Protein AF-A0A938HPR2-F1 (afdb_monomer_lite)

pLDDT: mean 81.53, std 12.73, range [45.19, 96.44]

Sequence (68 aa):
MSASALLRRGPGWLTGVRDEMAAWMEEHEYDSIEQMKGSLSQAASPDPAAFERANYMETLVTYATPTL

Radius of gyration: 16.49 Å; chains: 1; bounding box: 39×28×40 Å

Structure (mmCIF, N/CA/C/O backbone):
data_AF-A0A938HPR2-F1
#
_entry.id   AF-A0A938HPR2-F1
#
loop_
_atom_site.group_PDB
_atom_site.id
_atom_site.type_symbol
_atom_site.label_atom_id
_atom_site.label_alt_id
_atom_site.label_comp_id
_atom_site.label_asym_id
_atom_site.label_entity_id
_atom_site.label_seq_id
_atom_site.pdbx_PDB_ins_code
_atom_site.Cartn_x
_atom_site.Cartn_y
_atom_site.Cartn_z
_atom_site.occupancy
_atom_site.B_iso_or_equiv
_atom_site.auth_seq_id
_atom_site.auth_comp_id
_atom_site.auth_asym_id
_atom_site.auth_atom_id
_atom_site.pdbx_PDB_model_num
ATOM 1 N N . MET A 1 1 ? 9.105 5.782 -4.387 1.00 62.47 1 MET A N 1
ATOM 2 C CA . MET A 1 1 ? 8.467 6.669 -5.390 1.00 62.47 1 MET A CA 1
ATOM 3 C C . MET A 1 1 ? 8.211 5.915 -6.689 1.00 62.47 1 MET A C 1
ATOM 5 O O . MET A 1 1 ? 9.164 5.435 -7.295 1.00 62.47 1 MET A O 1
ATOM 9 N N . SER A 1 2 ? 6.959 5.861 -7.147 1.00 78.75 2 SER A N 1
ATOM 10 C CA . SER A 1 2 ? 6.570 5.172 -8.389 1.00 78.75 2 SER A CA 1
ATOM 11 C C . SER A 1 2 ? 7.065 5.875 -9.662 1.00 78.75 2 SER A C 1
ATOM 13 O O . SER A 1 2 ? 7.384 5.204 -10.637 1.00 78.75 2 SER A O 1
ATOM 15 N N . ALA A 1 3 ? 7.226 7.206 -9.645 1.00 86.50 3 ALA A N 1
ATOM 16 C CA . ALA A 1 3 ? 7.722 7.977 -10.792 1.00 86.50 3 ALA A CA 1
ATOM 17 C C . ALA A 1 3 ? 9.147 7.568 -11.218 1.00 86.50 3 ALA A C 1
ATOM 19 O O . ALA A 1 3 ? 9.393 7.260 -12.383 1.00 86.50 3 ALA A O 1
ATOM 20 N N . SER A 1 4 ? 10.084 7.480 -10.270 1.00 91.19 4 SER A N 1
ATOM 21 C CA . SER A 1 4 ? 11.465 7.061 -10.549 1.00 91.19 4 SER A CA 1
ATOM 22 C C . SER A 1 4 ? 11.557 5.596 -10.990 1.00 91.19 4 SER A C 1
ATOM 24 O O . SER A 1 4 ? 12.399 5.254 -11.819 1.00 91.19 4 SER A O 1
ATOM 26 N N . ALA A 1 5 ? 10.693 4.729 -10.449 1.00 89.25 5 ALA A N 1
ATOM 27 C CA . ALA A 1 5 ? 10.623 3.321 -10.836 1.00 89.25 5 ALA A CA 1
ATOM 28 C C . ALA A 1 5 ? 10.119 3.162 -12.279 1.00 89.25 5 ALA A C 1
ATOM 30 O O . ALA A 1 5 ? 10.731 2.433 -13.055 1.00 89.25 5 ALA A O 1
ATOM 31 N N . LEU A 1 6 ? 9.084 3.915 -12.659 1.00 92.50 6 LEU A N 1
ATOM 32 C CA . LEU A 1 6 ? 8.553 3.961 -14.0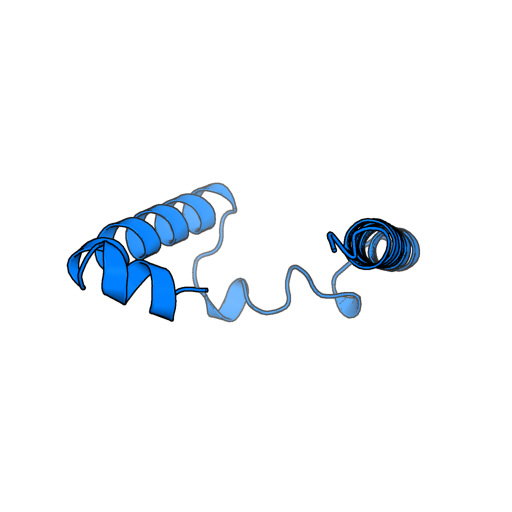22 1.00 92.50 6 LEU A CA 1
ATOM 33 C C . LEU A 1 6 ? 9.581 4.458 -15.039 1.00 92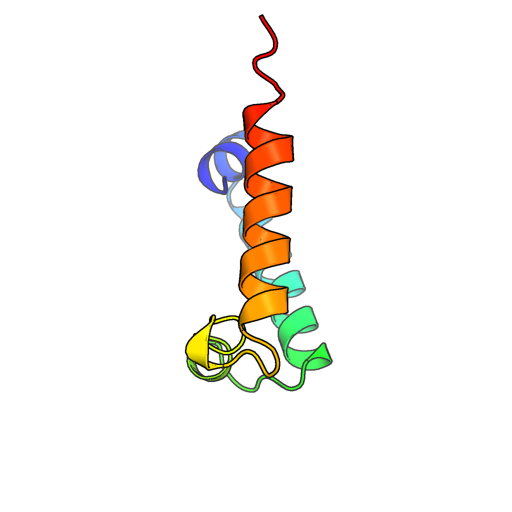.50 6 LEU A C 1
ATOM 35 O O . LEU A 1 6 ? 9.740 3.846 -16.091 1.00 92.50 6 LEU A O 1
ATOM 39 N N . LEU A 1 7 ? 10.324 5.518 -14.712 1.00 93.12 7 LEU A N 1
ATOM 40 C CA . LEU A 1 7 ? 11.379 6.041 -15.586 1.00 93.12 7 LEU A CA 1
ATOM 41 C C . LEU A 1 7 ? 12.506 5.026 -15.828 1.00 93.12 7 LEU A C 1
ATOM 43 O O . LEU A 1 7 ? 13.080 4.997 -16.911 1.00 93.12 7 LEU A O 1
ATOM 47 N N . ARG A 1 8 ? 12.833 4.192 -14.832 1.00 93.69 8 ARG A N 1
ATOM 48 C CA . ARG A 1 8 ? 13.933 3.215 -14.922 1.00 93.69 8 ARG A CA 1
ATOM 49 C C . ARG A 1 8 ? 13.517 1.858 -15.488 1.00 93.69 8 ARG A C 1
ATOM 51 O O . ARG A 1 8 ? 14.351 1.179 -16.075 1.00 93.69 8 ARG A O 1
ATOM 58 N N . ARG A 1 9 ? 12.274 1.431 -15.255 1.00 92.69 9 ARG A N 1
ATOM 59 C CA . ARG A 1 9 ? 11.789 0.064 -15.537 1.00 92.69 9 ARG A CA 1
ATOM 60 C C . ARG A 1 9 ? 10.698 0.015 -16.609 1.00 92.69 9 ARG A C 1
ATOM 62 O O . ARG A 1 9 ? 10.311 -1.069 -17.032 1.00 92.69 9 ARG A O 1
ATOM 69 N N . GLY A 1 10 ? 10.217 1.173 -17.058 1.00 93.38 10 GLY A N 1
ATOM 70 C CA . GLY A 1 10 ? 9.133 1.292 -18.025 1.00 93.38 10 GLY A CA 1
ATOM 71 C C . GLY A 1 10 ? 7.741 1.031 -17.427 1.00 93.38 10 GLY A C 1
ATOM 72 O O . GLY A 1 10 ? 7.610 0.627 -16.268 1.00 93.38 10 GLY A O 1
ATOM 73 N N . PRO A 1 11 ? 6.674 1.250 -18.218 1.00 93.00 11 PRO A N 1
ATOM 74 C CA . PRO A 1 11 ? 5.289 1.147 -17.752 1.00 93.00 11 PRO A CA 1
ATOM 75 C C . PRO A 1 11 ? 4.876 -0.273 -17.343 1.00 93.00 11 PRO A C 1
ATOM 77 O O . PRO A 1 11 ? 4.025 -0.422 -16.470 1.00 93.00 11 PRO A O 1
ATOM 80 N N . GLY A 1 12 ? 5.507 -1.312 -17.904 1.00 93.62 12 GLY A N 1
ATOM 81 C CA . GLY A 1 12 ? 5.217 -2.711 -17.562 1.00 93.62 12 GLY A CA 1
ATOM 82 C C . GLY A 1 12 ? 5.497 -3.070 -16.098 1.00 93.62 12 GLY A C 1
ATOM 83 O O . GLY A 1 12 ? 4.917 -4.018 -15.579 1.00 93.62 12 GLY A O 1
ATOM 84 N N . TRP A 1 13 ? 6.320 -2.285 -15.392 1.00 94.75 13 TRP A N 1
ATOM 85 C CA . TRP A 1 13 ? 6.565 -2.484 -13.962 1.00 94.75 13 TRP A CA 1
ATOM 86 C C . TRP A 1 13 ? 5.293 -2.340 -13.109 1.00 94.75 13 TRP A C 1
ATOM 88 O O . TRP A 1 13 ? 5.162 -3.024 -12.097 1.00 94.75 13 TRP A O 1
ATOM 98 N N . LEU A 1 14 ? 4.327 -1.513 -13.531 1.00 94.19 14 LEU A N 1
ATOM 99 C CA . LEU A 1 14 ? 3.065 -1.333 -12.800 1.00 94.19 14 LEU A CA 1
ATOM 100 C C . LEU A 1 14 ? 2.229 -2.610 -12.721 1.00 94.19 14 LEU A C 1
ATOM 102 O O . LEU A 1 14 ? 1.473 -2.772 -11.768 1.00 94.19 14 LEU A O 1
ATOM 106 N N . THR A 1 15 ? 2.360 -3.514 -13.693 1.00 95.12 15 THR A N 1
ATOM 107 C CA . THR A 1 15 ? 1.657 -4.800 -13.671 1.00 95.12 15 THR A CA 1
ATOM 108 C C . THR A 1 15 ? 2.101 -5.638 -12.475 1.00 95.12 15 THR A C 1
ATOM 110 O O . THR A 1 15 ? 1.249 -6.125 -11.744 1.00 95.12 15 THR A O 1
ATOM 113 N N . GLY A 1 16 ? 3.411 -5.714 -12.211 1.00 95.00 16 GLY A N 1
ATOM 114 C CA . GLY A 1 16 ? 3.939 -6.435 -11.049 1.00 95.00 16 GLY A CA 1
ATOM 115 C C . GLY A 1 16 ? 3.485 -5.820 -9.726 1.00 95.00 16 GLY A C 1
ATOM 116 O O . GLY A 1 16 ? 3.016 -6.531 -8.850 1.00 95.00 16 GLY A O 1
ATOM 117 N N . VAL A 1 17 ? 3.512 -4.488 -9.621 1.00 94.38 17 VAL A N 1
ATOM 118 C CA . VAL A 1 17 ? 3.017 -3.780 -8.425 1.00 94.38 17 VAL A CA 1
ATOM 119 C C . VAL A 1 17 ? 1.540 -4.069 -8.168 1.00 94.38 17 VAL A C 1
ATOM 121 O O . VAL A 1 17 ? 1.139 -4.276 -7.027 1.00 94.38 17 VAL A O 1
ATOM 124 N N . ARG A 1 18 ? 0.719 -4.077 -9.224 1.00 94.81 18 ARG A N 1
ATOM 125 C CA . ARG A 1 18 ? -0.700 -4.429 -9.122 1.00 94.81 18 ARG A CA 1
ATOM 126 C C . ARG A 1 18 ? -0.870 -5.859 -8.608 1.00 94.81 18 ARG A C 1
ATOM 128 O O . ARG A 1 18 ? -1.702 -6.071 -7.736 1.00 94.81 18 ARG A O 1
ATOM 135 N N . ASP A 1 19 ? -0.116 -6.808 -9.154 1.00 96.44 19 ASP A N 1
ATOM 136 C CA . ASP A 1 19 ? -0.248 -8.229 -8.815 1.00 96.44 19 ASP A CA 1
ATOM 137 C C . ASP A 1 19 ? 0.201 -8.512 -7.380 1.00 96.44 19 ASP A C 1
ATOM 139 O O . ASP A 1 19 ? -0.503 -9.191 -6.640 1.00 96.44 19 ASP A O 1
ATOM 143 N N . GLU A 1 20 ? 1.315 -7.914 -6.958 1.00 95.12 20 GLU A N 1
ATOM 144 C CA . GLU A 1 20 ? 1.791 -7.970 -5.573 1.00 95.12 20 GLU A CA 1
ATOM 145 C C . GLU A 1 20 ? 0.760 -7.376 -4.603 1.00 95.12 20 GLU A C 1
ATOM 147 O O . GLU A 1 20 ? 0.475 -7.967 -3.564 1.00 95.12 20 GLU A O 1
ATOM 152 N N . MET A 1 21 ? 0.151 -6.236 -4.953 1.00 93.38 21 MET A N 1
ATOM 153 C CA . MET A 1 21 ? -0.884 -5.615 -4.123 1.00 93.38 21 MET A CA 1
ATOM 154 C C . MET A 1 21 ? -2.151 -6.473 -4.039 1.00 93.38 21 MET A C 1
ATOM 156 O O . MET A 1 21 ? -2.724 -6.597 -2.961 1.00 93.38 21 MET A O 1
ATOM 160 N N . ALA A 1 22 ? -2.581 -7.080 -5.148 1.00 94.38 22 ALA A N 1
ATOM 161 C CA . ALA A 1 22 ? -3.739 -7.971 -5.166 1.00 94.38 22 ALA A CA 1
ATOM 162 C C . ALA A 1 22 ? -3.501 -9.230 -4.316 1.00 94.38 22 ALA A C 1
ATOM 164 O O . ALA A 1 22 ? -4.361 -9.588 -3.518 1.00 94.38 22 ALA A O 1
ATOM 165 N N . ALA A 1 23 ? -2.322 -9.848 -4.431 1.00 95.19 23 ALA A N 1
ATOM 166 C CA . ALA A 1 23 ? -1.947 -11.006 -3.622 1.00 95.19 23 ALA A CA 1
ATOM 167 C C . ALA A 1 23 ? -1.904 -10.668 -2.123 1.00 95.19 23 ALA A C 1
ATOM 169 O O . ALA A 1 23 ? -2.421 -11.416 -1.299 1.00 95.19 23 ALA A O 1
ATOM 170 N N . TRP A 1 24 ? -1.340 -9.511 -1.767 1.00 94.19 24 TRP A N 1
ATOM 171 C CA . TRP A 1 24 ? -1.317 -9.048 -0.381 1.00 94.19 24 TRP A CA 1
ATOM 172 C C . TRP A 1 24 ? -2.729 -8.810 0.172 1.00 94.19 24 TRP A C 1
ATOM 174 O O . TRP A 1 24 ? -3.006 -9.160 1.317 1.00 94.19 24 TRP A O 1
ATOM 184 N N . MET A 1 25 ? -3.632 -8.239 -0.636 1.00 93.44 25 MET A N 1
ATOM 185 C CA . MET A 1 25 ? -5.033 -8.044 -0.252 1.00 93.44 25 MET A CA 1
ATOM 186 C C . MET A 1 25 ? -5.754 -9.372 -0.018 1.00 93.44 25 MET A C 1
ATOM 188 O O . MET A 1 25 ? -6.491 -9.481 0.956 1.00 93.44 25 MET A O 1
ATOM 192 N N . GLU A 1 26 ? -5.514 -10.375 -0.864 1.00 93.69 26 GLU A N 1
ATOM 193 C CA . GLU A 1 26 ? -6.066 -11.723 -0.695 1.00 93.69 26 GLU A CA 1
ATOM 194 C C . GLU A 1 26 ? -5.554 -12.382 0.595 1.00 93.69 26 GLU A C 1
ATOM 196 O O . GLU A 1 26 ? -6.348 -12.901 1.374 1.00 93.69 26 GLU A O 1
ATOM 201 N N . GLU A 1 27 ? -4.249 -12.285 0.876 1.00 94.00 27 GLU A N 1
ATOM 202 C CA . GLU A 1 27 ? -3.635 -12.807 2.108 1.00 94.00 27 GLU A CA 1
ATOM 203 C C . GLU A 1 27 ? -4.216 -12.170 3.381 1.00 94.00 27 GLU A C 1
ATOM 205 O O . GLU A 1 27 ? -4.328 -12.831 4.411 1.00 94.00 27 GLU A O 1
ATOM 210 N N . HIS A 1 28 ? -4.601 -10.894 3.312 1.00 88.62 28 HIS A N 1
ATOM 211 C CA . HIS A 1 28 ? -5.145 -10.137 4.441 1.00 88.62 28 HIS A CA 1
ATOM 212 C C . HIS A 1 28 ? -6.679 -10.028 4.414 1.00 88.62 28 HIS A C 1
ATOM 214 O O . HIS A 1 28 ? -7.239 -9.198 5.131 1.00 88.62 28 HIS A O 1
ATOM 220 N N . GLU A 1 29 ? -7.350 -10.851 3.601 1.00 91.38 29 GLU A N 1
ATOM 221 C CA . GLU A 1 29 ? -8.815 -10.954 3.522 1.00 91.38 29 GLU A CA 1
ATOM 222 C C . GLU A 1 29 ? -9.515 -9.610 3.205 1.00 91.38 29 GLU A C 1
ATOM 224 O O . GLU A 1 29 ? -10.608 -9.302 3.695 1.00 91.38 29 GLU A O 1
ATOM 229 N N . TYR A 1 30 ? -8.879 -8.778 2.372 1.00 91.38 30 TYR A N 1
ATOM 230 C CA . TYR A 1 30 ? -9.472 -7.552 1.838 1.00 91.38 30 TYR A CA 1
ATOM 231 C C . TYR A 1 30 ? -10.147 -7.809 0.487 1.00 91.38 30 TYR A C 1
ATOM 233 O O . TYR A 1 30 ? -9.481 -8.004 -0.528 1.00 91.38 30 TYR A O 1
ATOM 241 N N . ASP A 1 31 ? -11.471 -7.668 0.442 1.00 88.75 31 ASP A N 1
ATOM 242 C CA . ASP A 1 31 ? -12.273 -7.789 -0.781 1.00 88.75 31 ASP A CA 1
ATOM 243 C C . ASP A 1 31 ? -12.155 -6.552 -1.688 1.00 88.75 31 ASP A C 1
ATOM 245 O O . ASP A 1 31 ? -12.454 -6.595 -2.884 1.00 88.75 31 ASP A O 1
ATOM 249 N N . SER A 1 32 ? -11.760 -5.402 -1.128 1.00 90.00 32 SER A N 1
ATOM 250 C CA . SER A 1 32 ? -11.631 -4.159 -1.890 1.00 90.00 32 SER A CA 1
ATOM 251 C C . SER A 1 32 ? -10.609 -3.183 -1.313 1.00 90.00 32 SER A C 1
ATOM 253 O O . SER A 1 32 ? -10.342 -3.140 -0.113 1.00 90.00 32 SER A O 1
ATOM 255 N N . ILE A 1 33 ? -10.087 -2.315 -2.185 1.00 88.56 33 ILE A N 1
ATOM 256 C CA . ILE A 1 33 ? -9.197 -1.216 -1.784 1.00 88.56 33 ILE A CA 1
ATOM 257 C C . ILE A 1 33 ? -9.915 -0.257 -0.823 1.00 88.56 33 ILE A C 1
ATOM 259 O O . ILE A 1 33 ? -9.285 0.296 0.073 1.00 88.56 33 ILE A O 1
ATOM 263 N N . GLU A 1 34 ? -11.228 -0.065 -0.973 1.00 87.69 34 GLU A N 1
ATOM 264 C CA . GLU A 1 34 ? -11.991 0.804 -0.072 1.00 87.69 34 GLU A CA 1
ATOM 265 C C . GLU A 1 34 ? -12.128 0.216 1.335 1.00 87.69 34 GLU A C 1
ATOM 267 O O . GLU A 1 34 ? -12.035 0.966 2.300 1.00 87.69 34 GLU A O 1
ATOM 272 N N . GLN A 1 35 ? -12.246 -1.109 1.468 1.00 83.25 35 GLN A N 1
ATOM 273 C CA . GLN A 1 35 ? -12.172 -1.790 2.768 1.00 83.25 35 GLN A CA 1
ATOM 274 C C . GLN A 1 35 ? -10.777 -1.660 3.398 1.00 83.25 35 GLN A C 1
ATOM 276 O O . GLN A 1 35 ? -10.653 -1.483 4.607 1.00 83.25 35 GLN A O 1
ATOM 281 N N . MET A 1 36 ? -9.723 -1.739 2.583 1.00 85.00 36 MET A N 1
ATOM 282 C CA . MET A 1 36 ? -8.341 -1.598 3.046 1.00 85.00 36 MET A CA 1
ATOM 283 C C . MET A 1 36 ? -8.021 -0.163 3.498 1.00 85.00 36 MET A C 1
ATOM 285 O O . MET A 1 36 ? -7.211 0.059 4.397 1.00 85.00 36 MET A O 1
ATOM 289 N N . LYS A 1 37 ? -8.631 0.854 2.887 1.00 82.44 37 LYS A N 1
ATOM 290 C CA . LYS A 1 37 ? -8.348 2.251 3.231 1.00 82.44 37 LYS A CA 1
ATOM 291 C C . LYS A 1 37 ? -8.797 2.550 4.663 1.00 82.44 37 LYS A C 1
ATOM 293 O O . LYS A 1 37 ? -9.970 2.487 5.000 1.00 82.44 37 LYS A O 1
ATOM 298 N N . GLY A 1 38 ? -7.835 2.937 5.500 1.00 71.94 38 GLY A N 1
ATOM 299 C CA . GLY A 1 38 ? -8.071 3.304 6.899 1.00 71.94 38 GLY A CA 1
ATOM 300 C C . GLY A 1 38 ? -7.888 2.170 7.909 1.00 71.94 38 GLY A C 1
ATOM 301 O O . GLY A 1 38 ? -7.903 2.457 9.107 1.00 71.94 38 GLY A O 1
ATOM 302 N N . SER A 1 39 ? -7.632 0.931 7.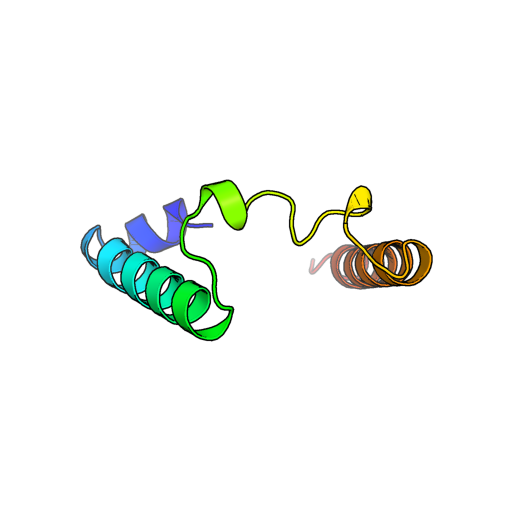471 1.00 69.06 39 SER A N 1
ATOM 303 C CA . SER A 1 39 ? -7.351 -0.196 8.375 1.00 69.06 39 SER A CA 1
ATOM 304 C C . SER A 1 39 ? -6.029 -0.038 9.143 1.00 69.06 39 SER A C 1
ATOM 306 O O . SER A 1 39 ? -5.917 -0.474 10.283 1.00 69.06 39 SER A O 1
ATOM 308 N N . LEU A 1 40 ? -5.059 0.680 8.571 1.00 63.25 40 LEU A N 1
ATOM 309 C CA . LEU A 1 40 ? -3.799 1.094 9.208 1.00 63.25 40 LEU A CA 1
ATOM 310 C C . LEU A 1 40 ? -3.829 2.575 9.632 1.00 63.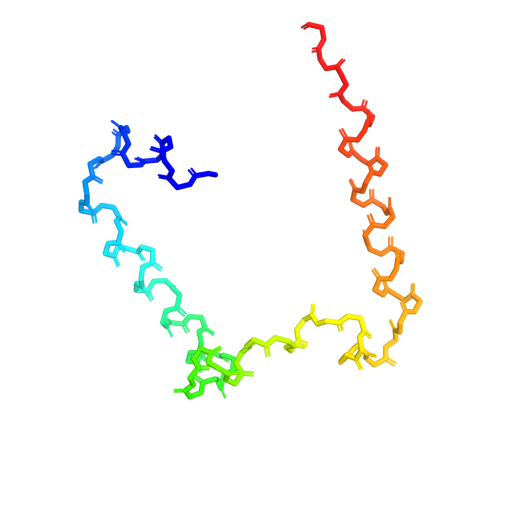25 40 LEU A C 1
ATOM 312 O O . LEU A 1 40 ? -2.877 3.322 9.415 1.00 63.25 40 LEU A O 1
ATOM 316 N N . SER A 1 41 ? -4.945 3.033 10.202 1.00 66.88 41 SER A N 1
ATOM 317 C CA . SER A 1 41 ? -5.042 4.376 10.790 1.00 66.88 41 SER A CA 1
ATOM 318 C C . SER A 1 41 ? -4.848 4.335 12.306 1.00 66.88 41 SER A C 1
ATOM 320 O O . SER A 1 41 ? -5.183 3.343 12.949 1.00 66.88 41 SER A O 1
ATOM 322 N N . GLN A 1 42 ? -4.372 5.437 12.899 1.00 59.28 42 GLN A N 1
ATOM 323 C CA . GLN A 1 42 ? -4.325 5.588 14.361 1.00 59.28 42 GLN A CA 1
ATOM 324 C C . GLN A 1 42 ? -5.693 5.286 14.998 1.00 59.28 42 GLN A C 1
ATOM 326 O O . GLN A 1 42 ? -5.763 4.635 16.034 1.00 59.28 42 GLN A O 1
ATOM 331 N N . ALA A 1 43 ? -6.777 5.721 14.346 1.00 60.47 43 ALA A N 1
ATOM 332 C CA . ALA A 1 43 ? -8.151 5.511 14.796 1.00 60.47 43 ALA A CA 1
ATOM 333 C C . ALA A 1 43 ? -8.597 4.038 14.749 1.00 60.47 43 ALA A C 1
ATOM 335 O O . ALA A 1 43 ? -9.457 3.642 15.529 1.00 60.47 43 ALA A O 1
ATOM 336 N N . ALA A 1 44 ? -8.017 3.235 13.855 1.00 64.69 44 ALA A N 1
ATOM 337 C CA . ALA A 1 44 ? -8.275 1.802 13.737 1.00 64.69 44 ALA A CA 1
ATOM 338 C C . ALA A 1 44 ? -7.260 0.940 14.516 1.00 64.69 44 ALA A C 1
ATOM 340 O O . ALA A 1 44 ? -7.368 -0.286 14.513 1.00 64.69 44 ALA A O 1
ATOM 341 N N . SER A 1 45 ? -6.274 1.552 15.186 1.00 71.00 45 SER A N 1
ATOM 342 C CA . SER A 1 45 ? -5.250 0.823 15.934 1.00 71.00 45 SER A CA 1
ATOM 343 C C . SER A 1 45 ? -5.767 0.386 17.313 1.00 71.00 45 SER A C 1
ATOM 345 O O . SER A 1 45 ? -6.228 1.233 18.080 1.00 71.00 45 SER A O 1
ATOM 347 N N . PRO A 1 46 ? -5.651 -0.904 17.68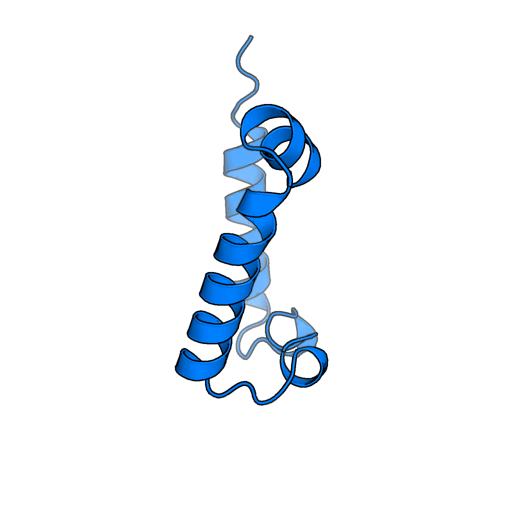1 1.00 69.62 46 PRO A N 1
ATOM 348 C CA . PRO A 1 46 ? -6.062 -1.390 19.000 1.00 69.62 46 PRO A CA 1
ATOM 349 C C . PRO A 1 46 ? -5.191 -0.846 20.147 1.00 69.62 46 PRO A C 1
ATOM 351 O O . PRO A 1 46 ? -5.639 -0.831 21.291 1.00 69.62 46 PRO A O 1
ATOM 354 N N . ASP A 1 47 ? -3.975 -0.368 19.849 1.00 79.00 47 ASP A N 1
ATOM 355 C CA . ASP A 1 47 ? -3.122 0.385 20.776 1.00 79.00 47 ASP A CA 1
ATOM 356 C C . ASP A 1 47 ? -2.600 1.664 20.087 1.00 79.00 47 ASP A C 1
ATOM 358 O O . ASP A 1 47 ? -1.543 1.653 19.441 1.00 79.00 47 ASP A O 1
ATOM 362 N N . PRO A 1 48 ? -3.309 2.794 20.249 1.00 77.06 48 PRO A N 1
ATOM 363 C CA . PRO A 1 48 ? -2.898 4.080 19.694 1.00 77.06 48 PRO A CA 1
ATOM 364 C C . PRO A 1 48 ? -1.494 4.524 20.137 1.00 77.06 48 PRO A C 1
ATOM 366 O O . PRO A 1 48 ? -0.785 5.165 19.363 1.00 77.06 48 PRO A O 1
ATOM 369 N N . ALA A 1 49 ? -1.048 4.150 21.343 1.00 78.81 49 ALA A N 1
ATOM 370 C CA . ALA A 1 49 ? 0.281 4.502 21.841 1.00 78.81 49 ALA A CA 1
ATOM 371 C C . ALA A 1 49 ? 1.384 3.649 21.190 1.00 78.81 49 ALA A C 1
ATOM 373 O O . ALA A 1 49 ? 2.514 4.111 21.015 1.00 78.81 49 ALA A O 1
ATOM 374 N N . ALA A 1 50 ? 1.102 2.396 20.819 1.00 75.19 50 ALA A N 1
ATOM 375 C CA . ALA A 1 50 ? 2.009 1.600 19.987 1.00 75.19 50 ALA A CA 1
ATOM 376 C C . ALA A 1 50 ? 2.130 2.178 18.569 1.00 75.19 50 ALA A C 1
ATOM 378 O O . ALA A 1 50 ? 3.248 2.293 18.064 1.00 75.19 50 ALA A O 1
ATOM 379 N N . PHE A 1 51 ? 1.016 2.613 17.968 1.00 76.06 51 PHE A N 1
ATOM 380 C CA . PHE A 1 51 ? 1.016 3.288 16.666 1.00 76.06 51 PHE A CA 1
ATOM 381 C C . PHE A 1 51 ? 1.861 4.572 16.684 1.00 76.06 51 PHE A C 1
ATOM 383 O O . PHE A 1 51 ? 2.702 4.781 15.809 1.00 76.06 51 PHE A O 1
ATOM 390 N N . GLU A 1 52 ? 1.699 5.418 17.705 1.00 79.81 52 GLU A N 1
ATOM 391 C CA . GLU A 1 52 ? 2.508 6.633 17.864 1.00 79.81 52 GLU A CA 1
ATOM 392 C C . GLU A 1 52 ? 3.994 6.324 18.074 1.00 79.81 52 GLU A C 1
ATOM 394 O O . GLU A 1 52 ? 4.847 6.957 17.452 1.00 79.81 52 GLU A O 1
ATOM 399 N N . ARG A 1 53 ? 4.327 5.320 18.896 1.00 80.69 53 ARG A N 1
ATOM 400 C CA . ARG A 1 53 ? 5.723 4.915 19.130 1.00 80.69 53 ARG A CA 1
ATOM 401 C C . ARG A 1 53 ? 6.405 4.389 17.873 1.00 80.69 53 ARG A C 1
ATOM 403 O O . ARG A 1 53 ? 7.566 4.724 17.657 1.00 80.69 53 ARG A O 1
ATOM 410 N N . ALA A 1 54 ? 5.714 3.597 17.055 1.00 79.06 54 ALA A N 1
ATOM 411 C CA . ALA A 1 54 ? 6.261 3.105 15.793 1.00 79.06 54 ALA A CA 1
ATOM 412 C C . ALA A 1 54 ? 6.604 4.272 14.850 1.00 79.06 54 ALA A C 1
ATOM 414 O O . ALA A 1 54 ? 7.738 4.370 14.383 1.00 79.06 54 ALA A O 1
ATOM 415 N N . ASN A 1 55 ? 5.670 5.214 14.677 1.00 78.12 55 ASN A N 1
ATOM 416 C CA . ASN A 1 55 ? 5.877 6.406 13.849 1.00 78.12 55 ASN A CA 1
ATOM 417 C C . ASN A 1 55 ? 6.969 7.337 14.410 1.00 78.12 55 ASN A C 1
ATOM 419 O O . ASN A 1 55 ? 7.765 7.901 13.657 1.00 78.12 55 ASN A O 1
ATOM 423 N N . TYR A 1 56 ? 7.045 7.492 15.735 1.00 80.62 56 TYR A N 1
ATOM 424 C CA . TYR A 1 56 ? 8.090 8.280 16.391 1.00 80.62 56 TYR A CA 1
ATOM 425 C C . TYR A 1 56 ? 9.482 7.664 16.190 1.00 80.62 56 TYR A C 1
ATOM 427 O O . TYR A 1 56 ? 10.421 8.370 15.824 1.00 80.62 56 TYR A O 1
ATOM 435 N N . MET A 1 57 ? 9.614 6.345 16.365 1.00 80.75 57 MET A N 1
ATOM 436 C CA . MET A 1 57 ? 10.873 5.630 16.130 1.00 80.75 57 MET A CA 1
ATOM 437 C C . MET A 1 57 ? 11.313 5.713 14.664 1.00 80.75 57 MET A C 1
ATOM 439 O O . MET A 1 57 ? 12.479 6.002 14.400 1.00 80.75 57 MET A O 1
ATOM 443 N N . GLU A 1 58 ? 10.395 5.533 13.712 1.00 77.06 58 GLU A N 1
ATOM 444 C CA . GLU A 1 58 ? 10.682 5.700 12.282 1.00 77.06 58 GLU A CA 1
ATOM 445 C C . GLU A 1 58 ? 11.167 7.122 11.960 1.00 77.06 58 GLU A C 1
ATOM 447 O O . GLU A 1 58 ? 12.162 7.305 11.252 1.00 77.06 58 GLU A O 1
ATOM 452 N N . THR A 1 59 ? 10.517 8.135 12.539 1.00 80.19 59 THR A N 1
ATOM 453 C CA . THR A 1 59 ? 10.895 9.545 12.371 1.00 80.19 59 THR A CA 1
ATOM 454 C C . THR A 1 59 ? 12.308 9.806 12.887 1.00 80.19 59 THR A C 1
ATOM 456 O O . THR A 1 59 ? 13.100 10.444 12.197 1.00 80.19 59 THR A O 1
ATOM 459 N N . LEU A 1 60 ? 12.660 9.289 14.069 1.00 80.12 60 LEU A N 1
ATOM 460 C CA . LEU A 1 60 ? 14.000 9.453 14.636 1.00 80.12 60 LEU A CA 1
ATOM 461 C C . LEU A 1 60 ? 15.082 8.775 13.788 1.00 80.12 60 LEU A C 1
ATOM 463 O O . LEU A 1 60 ? 16.133 9.370 13.563 1.00 80.12 60 LEU A O 1
ATOM 467 N N . VAL A 1 61 ? 14.829 7.563 13.288 1.00 76.56 61 VAL A N 1
ATOM 468 C CA . VAL A 1 61 ? 15.772 6.831 12.425 1.00 76.56 61 VAL A CA 1
ATOM 469 C C . VAL A 1 61 ? 15.978 7.555 11.093 1.00 76.56 61 VAL A C 1
ATOM 471 O O . VAL A 1 61 ? 17.110 7.703 10.629 1.00 76.56 61 VAL A O 1
ATOM 474 N N . THR A 1 62 ? 14.897 8.062 10.502 1.00 71.25 62 THR A N 1
ATOM 475 C CA . THR A 1 62 ? 14.939 8.777 9.220 1.00 71.25 62 THR A CA 1
ATOM 476 C C . THR A 1 62 ? 15.588 10.157 9.363 1.00 71.25 62 THR A C 1
ATOM 478 O O . THR A 1 62 ? 16.350 10.576 8.495 1.00 71.25 62 THR A O 1
ATOM 481 N N . TYR A 1 63 ? 15.349 10.851 10.480 1.00 69.25 63 TYR A N 1
ATOM 482 C CA . TYR A 1 63 ? 15.963 12.146 10.781 1.00 69.25 63 TYR A CA 1
ATOM 483 C C . TYR A 1 63 ? 17.451 12.030 11.146 1.00 69.25 63 TYR A C 1
ATOM 485 O O . TYR A 1 63 ? 18.234 12.922 10.826 1.00 69.25 63 TYR A O 1
ATOM 493 N N . ALA A 1 64 ? 17.869 10.924 11.770 1.00 62.09 64 ALA A N 1
ATOM 494 C CA . ALA A 1 64 ? 19.259 10.690 12.164 1.00 62.09 64 ALA A CA 1
ATOM 495 C C . ALA A 1 64 ? 20.224 10.466 10.985 1.00 62.09 64 ALA A C 1
ATOM 497 O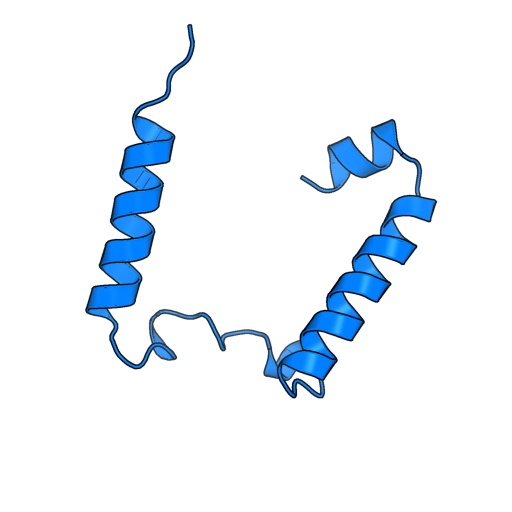 O . ALA A 1 64 ? 21.429 10.364 11.213 1.00 62.09 64 ALA A O 1
ATOM 498 N N . THR A 1 65 ? 19.739 10.437 9.737 1.00 59.19 65 THR A N 1
ATOM 499 C CA . THR A 1 65 ? 20.605 10.293 8.560 1.00 59.19 65 THR A CA 1
ATOM 500 C C . THR A 1 65 ? 20.537 11.505 7.625 1.00 59.19 65 THR A C 1
ATOM 502 O O . THR A 1 65 ? 19.966 11.420 6.539 1.00 59.19 65 THR A O 1
ATOM 505 N N . PRO A 1 66 ? 21.188 12.631 7.963 1.00 52.25 66 PRO A N 1
ATOM 506 C CA . PRO A 1 66 ? 21.761 13.495 6.951 1.00 52.25 66 PRO A CA 1
ATOM 507 C C . PRO A 1 66 ? 23.118 12.897 6.551 1.00 52.25 66 PRO A C 1
ATOM 509 O O . PRO A 1 66 ? 24.148 13.190 7.154 1.00 52.25 66 PRO A O 1
ATOM 512 N N . THR A 1 67 ? 23.138 12.009 5.555 1.00 54.06 67 THR A N 1
ATOM 513 C CA . THR A 1 67 ? 24.379 11.752 4.808 1.00 54.06 67 THR A CA 1
ATOM 514 C C . THR A 1 67 ? 24.768 13.040 4.088 1.00 54.06 67 THR A C 1
ATOM 516 O O . THR A 1 67 ? 23.986 13.526 3.269 1.00 54.06 67 THR A O 1
ATOM 519 N N . LEU A 1 68 ? 25.935 13.583 4.452 1.00 45.19 68 LEU A N 1
ATOM 520 C CA . LEU A 1 68 ? 26.639 14.650 3.732 1.00 45.19 68 LEU A CA 1
ATOM 521 C C . LEU A 1 68 ? 26.806 14.316 2.244 1.00 45.19 68 LEU A C 1
ATOM 523 O O . LEU A 1 68 ? 27.045 13.124 1.937 1.00 45.19 68 LEU A O 1
#

Foldseek 3Di:
DVVVVCVVPNPVVVVVVVVVVVVVCVVVVHPDPVSVPCCLPCVNDPDNVVSVVVVVVVVCVVVVDPDD

Secondary structure (DSSP, 8-state):
-HHHHHHHH-TTHHHHHHHHHHHHHHHTT-S-HHHHTTTTSGGG-S-HHHHHHHHHHHHHHHHT----